Protein AF-A0A7G1IN71-F1 (afdb_monomer)

Foldseek 3Di:
DDDFWPFAFEFEDAAAQDDPDFDDFPDFGAAPDLQEKEWEVVVVDDAQDWWADPNGIHGHGTYDYLDADDPRHIYMYGHLQNCCCRPVVRPNAAADDDDPDDPPPPPDDPPDPDRHHDRDRDDDGTTDD

Solvent-accessible surface area (backbone atoms only — not comparable to full-atom values): 7852 Å² total; per-residue (Å²): 141,86,87,81,74,81,59,54,66,46,40,75,44,52,20,48,80,72,69,86,74,53,74,76,60,75,42,83,38,78,26,88,44,56,52,24,24,22,32,14,50,79,66,75,71,56,76,74,39,76,45,32,52,70,95,44,71,26,37,26,43,16,30,25,75,77,38,56,46,90,91,74,29,29,32,35,38,23,17,44,64,17,35,14,43,73,76,48,80,55,41,100,64,54,50,77,82,90,78,89,78,78,88,70,92,62,93,68,81,73,80,76,86,77,71,84,50,68,81,71,81,59,89,62,59,25,51,75,132

Sequence (129 aa):
MKEGTSTRNVTAFGAPERGPGMPQISEGRAPAKPDEVAVSSTLGRRLGDTLQVGAHTLRIVGIVPNSTALAKIPNIFLTTEGLQQLAYNGQPMVTSIGVDGAPGTSRTATRPTIARARSTTWYGPCGLR

Secondary structure (DSSP, 8-state):
----------EEEEE-SSSTTPPPPSEE----STTEEEEEGGG---TT-EEEETTEEEEEEEEETT-EETTTEEEEEEEHHHHHHHHHTT----S-----S-----S----------------S-----

Nearest PDB structures (foldseek):
  4wlk-assembly1_B  TM=4.665E-01  e=1.937E-02  Bacillus subtilis subsp. subtilis str. 168
  6ti2-assembly1_A  TM=5.180E-01  e=5.621E-01  Zea mays
  8fn2-assembly1_Y  TM=2.037E-01  e=8.107E+00  Borreliella burgdorferi B31
  5nfg-assembly1_A  TM=2.936E-01  e=8.639E+00  Cynara cardunculus

Mean predicted aligned error: 10.08 Å

Structure (mmCIF, N/CA/C/O backbone):
data_AF-A0A7G1IN71-F1
#
_entry.id   AF-A0A7G1IN71-F1
#
loop_
_atom_site.group_PDB
_atom_site.id
_atom_site.type_symbol
_atom_site.label_atom_id
_atom_site.label_alt_id
_atom_site.label_comp_id
_atom_site.label_asym_id
_atom_site.label_entity_id
_atom_site.label_seq_id
_atom_site.pdbx_PDB_ins_code
_atom_site.Cartn_x
_atom_site.Cartn_y
_atom_site.Cartn_z
_atom_site.occupancy
_atom_site.B_iso_or_equiv
_atom_site.auth_seq_id
_atom_site.auth_comp_id
_atom_site.auth_asym_id
_atom_site.auth_atom_id
_atom_site.pdbx_PDB_model_num
ATOM 1 N N . MET A 1 1 ? -7.258 19.296 24.438 1.00 37.41 1 MET A N 1
ATOM 2 C CA . MET A 1 1 ? -6.700 18.084 23.802 1.00 37.41 1 MET A CA 1
ATOM 3 C C . MET A 1 1 ? -7.727 17.553 22.805 1.00 37.41 1 MET A C 1
ATOM 5 O O . MET A 1 1 ? -8.835 17.248 23.222 1.00 37.41 1 MET A O 1
ATOM 9 N N . LYS A 1 2 ? -7.414 17.534 21.503 1.00 37.72 2 LYS A N 1
ATOM 10 C CA . LYS A 1 2 ? -8.177 16.821 20.460 1.00 37.72 2 LYS A CA 1
ATOM 11 C C . LYS A 1 2 ? -7.164 16.226 19.479 1.00 37.72 2 LYS A C 1
ATOM 13 O O . LYS A 1 2 ? -6.818 16.850 18.483 1.00 37.72 2 LYS A O 1
ATOM 18 N N . GLU A 1 3 ? -6.618 15.067 19.820 1.00 43.16 3 GLU A N 1
ATOM 19 C CA . GLU A 1 3 ? -5.881 14.232 18.869 1.00 43.16 3 GLU A CA 1
ATOM 20 C C . GLU A 1 3 ? -6.883 13.473 17.990 1.00 43.16 3 GLU A C 1
ATOM 22 O O . GLU A 1 3 ? -7.914 13.026 18.487 1.00 43.16 3 GLU A O 1
ATOM 27 N N . GLY A 1 4 ? -6.569 13.299 16.699 1.00 44.16 4 GLY A N 1
ATOM 28 C CA . GLY A 1 4 ? -7.043 12.100 15.998 1.00 44.16 4 GLY A CA 1
ATOM 29 C C . GLY A 1 4 ? -7.743 12.216 14.644 1.00 44.16 4 GLY A C 1
ATOM 30 O O . GLY A 1 4 ? -8.412 11.259 14.285 1.00 44.16 4 GLY A O 1
ATOM 31 N N . THR A 1 5 ? -7.594 13.283 13.845 1.00 52.41 5 THR A N 1
ATOM 32 C CA . THR A 1 5 ? -8.007 13.197 12.416 1.00 52.41 5 THR A CA 1
ATOM 33 C C . THR A 1 5 ? -7.132 14.017 11.463 1.00 52.41 5 THR A C 1
ATOM 35 O O . THR A 1 5 ? -7.632 14.736 10.601 1.00 52.41 5 THR A O 1
ATOM 38 N N . SER A 1 6 ? -5.800 13.950 11.589 1.00 60.59 6 SER A N 1
ATOM 39 C CA . SER A 1 6 ? -4.950 14.535 10.546 1.00 60.59 6 SER A CA 1
ATOM 40 C C . SER A 1 6 ? -4.963 13.626 9.317 1.00 60.59 6 SER A C 1
ATOM 42 O O . SER A 1 6 ? -4.311 12.583 9.255 1.00 60.59 6 SER A O 1
ATOM 44 N N . THR A 1 7 ? -5.761 14.030 8.334 1.00 72.62 7 THR A N 1
ATOM 45 C CA . THR A 1 7 ? -5.665 13.518 6.971 1.00 72.62 7 THR A CA 1
ATOM 46 C C . THR A 1 7 ? -4.222 13.670 6.492 1.00 72.62 7 THR A C 1
ATOM 48 O O . THR A 1 7 ? -3.648 14.755 6.591 1.00 72.62 7 THR A O 1
ATOM 51 N N . ARG A 1 8 ? -3.630 12.589 5.978 1.00 83.75 8 ARG A N 1
ATOM 52 C CA . ARG A 1 8 ? -2.280 12.600 5.401 1.00 83.75 8 ARG A CA 1
ATOM 53 C C . ARG A 1 8 ? -2.324 12.104 3.967 1.00 83.75 8 ARG A C 1
ATOM 55 O O . ARG A 1 8 ? -2.947 11.084 3.689 1.00 83.75 8 ARG A O 1
ATOM 62 N N . ASN A 1 9 ? -1.624 12.815 3.090 1.00 89.12 9 ASN A N 1
ATOM 63 C CA . ASN A 1 9 ? -1.427 12.377 1.716 1.00 89.12 9 ASN A CA 1
ATOM 64 C C . ASN A 1 9 ? -0.538 11.132 1.698 1.00 89.12 9 ASN A C 1
ATOM 66 O O . ASN A 1 9 ? 0.390 11.012 2.502 1.00 89.12 9 ASN A O 1
ATOM 70 N N . VAL A 1 10 ? -0.812 10.235 0.758 1.00 91.81 10 VAL A N 1
ATOM 71 C CA . VAL A 1 10 ? -0.026 9.027 0.504 1.00 91.81 10 VAL A CA 1
ATOM 72 C C . VAL A 1 10 ? 0.132 8.832 -0.998 1.00 91.81 10 VAL A C 1
ATOM 74 O O . VAL A 1 10 ? -0.709 9.274 -1.779 1.00 91.81 10 VAL A O 1
ATOM 77 N N . THR A 1 11 ? 1.198 8.149 -1.404 1.00 92.56 11 THR A N 1
ATOM 78 C CA . THR A 1 11 ? 1.351 7.672 -2.784 1.00 92.56 11 THR A CA 1
ATOM 79 C C . THR A 1 11 ? 1.073 6.177 -2.812 1.00 92.56 11 THR A C 1
ATOM 81 O O . THR A 1 11 ? 1.710 5.423 -2.080 1.00 92.56 11 THR A O 1
ATOM 84 N N . ALA A 1 12 ? 0.114 5.747 -3.630 1.00 93.75 12 ALA A N 1
ATOM 85 C CA . ALA A 1 12 ? -0.310 4.354 -3.691 1.00 93.75 12 ALA A CA 1
ATOM 86 C C . ALA A 1 12 ? 0.298 3.630 -4.898 1.00 93.75 12 ALA A C 1
ATOM 88 O O . ALA A 1 12 ? 0.221 4.112 -6.029 1.00 93.75 12 ALA A O 1
ATOM 89 N N . PHE A 1 13 ? 0.861 2.451 -4.650 1.00 94.06 13 PHE A N 1
ATOM 90 C CA . PHE A 1 13 ? 1.399 1.553 -5.667 1.00 94.06 13 PHE A CA 1
ATOM 91 C C . PHE A 1 13 ? 0.697 0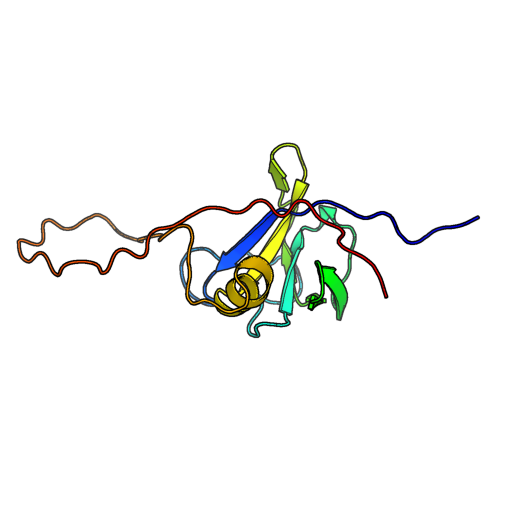.201 -5.590 1.00 94.06 13 PHE A C 1
ATOM 93 O O . PHE A 1 13 ? 0.463 -0.324 -4.505 1.00 94.06 13 PHE A O 1
ATOM 100 N N . GLY A 1 14 ? 0.371 -0.361 -6.749 1.00 93.12 14 GLY A N 1
ATOM 101 C CA . GLY A 1 14 ? -0.241 -1.675 -6.882 1.00 93.12 14 GLY A CA 1
ATOM 102 C C . GLY A 1 14 ? 0.736 -2.581 -7.599 1.00 93.12 14 GLY A C 1
ATOM 103 O O . GLY A 1 14 ? 1.122 -2.281 -8.730 1.00 93.12 14 GLY A O 1
ATOM 104 N N . ALA A 1 15 ? 1.135 -3.667 -6.951 1.00 89.00 15 ALA A N 1
ATOM 105 C CA . ALA A 1 15 ? 2.059 -4.635 -7.521 1.00 89.00 15 ALA A CA 1
ATOM 106 C C . ALA A 1 15 ? 1.549 -6.066 -7.301 1.00 89.00 15 ALA A C 1
ATOM 108 O O . ALA A 1 15 ? 0.817 -6.320 -6.337 1.00 89.00 15 ALA A O 1
ATOM 109 N N . PRO A 1 16 ? 1.923 -7.013 -8.175 1.00 83.56 16 PRO A N 1
ATOM 110 C CA . PRO A 1 16 ? 1.724 -8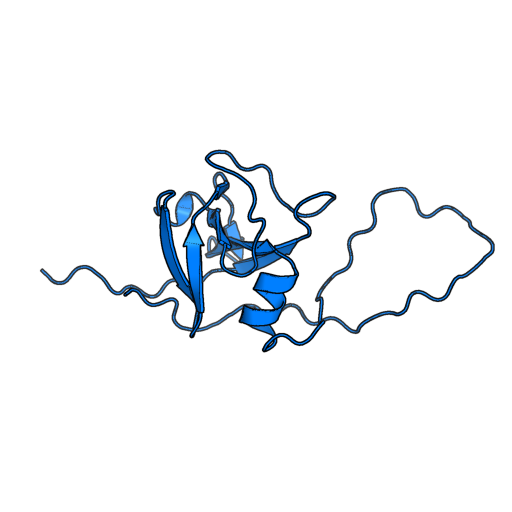.428 -7.903 1.00 83.56 16 PRO A CA 1
ATOM 111 C C . PRO A 1 16 ? 2.423 -8.834 -6.596 1.00 83.56 16 PRO A C 1
ATOM 113 O O . PRO A 1 16 ? 3.504 -8.336 -6.292 1.00 83.56 16 PRO A O 1
ATOM 116 N N . GLU A 1 17 ? 1.836 -9.770 -5.843 1.00 74.50 17 GLU A N 1
ATOM 117 C CA . GLU A 1 17 ? 2.447 -10.318 -4.615 1.00 74.50 17 GLU A CA 1
ATOM 118 C C . GLU A 1 17 ? 3.820 -10.954 -4.898 1.00 74.50 17 GLU A C 1
ATOM 120 O O . GLU A 1 17 ? 4.738 -10.886 -4.082 1.00 74.50 17 GLU A O 1
ATOM 125 N N . ARG A 1 18 ? 3.955 -11.571 -6.078 1.00 72.25 18 ARG A N 1
ATOM 126 C CA . ARG A 1 18 ? 5.168 -12.236 -6.555 1.00 72.25 18 ARG A CA 1
ATOM 127 C C . ARG A 1 18 ? 5.628 -11.611 -7.865 1.00 72.25 18 ARG A C 1
ATOM 129 O O . ARG A 1 18 ? 4.820 -11.416 -8.769 1.00 72.25 18 ARG A O 1
ATOM 136 N N . GLY A 1 19 ? 6.931 -11.385 -7.984 1.00 69.19 19 GLY A N 1
ATOM 137 C CA . GLY A 1 19 ? 7.545 -10.769 -9.158 1.00 69.19 19 GLY A CA 1
ATOM 138 C C . GLY A 1 19 ? 7.990 -9.326 -8.901 1.00 69.19 19 GLY A C 1
ATOM 139 O O . GLY A 1 19 ? 7.981 -8.863 -7.759 1.00 69.19 19 GLY A O 1
ATOM 140 N N . PRO A 1 20 ? 8.429 -8.615 -9.949 1.00 71.88 20 PRO A N 1
ATOM 141 C CA . PRO A 1 20 ? 8.958 -7.267 -9.808 1.00 71.88 20 PRO A CA 1
ATOM 142 C C . PRO A 1 20 ? 7.855 -6.276 -9.403 1.00 71.88 20 PRO A C 1
ATOM 144 O O . PRO A 1 20 ? 6.761 -6.280 -9.967 1.00 71.88 20 PRO A O 1
ATOM 147 N N . GLY A 1 21 ? 8.157 -5.392 -8.449 1.00 82.69 21 GLY A N 1
ATOM 148 C CA . GLY A 1 21 ? 7.324 -4.228 -8.117 1.00 82.69 21 GLY A CA 1
ATOM 149 C C . GLY A 1 21 ? 6.889 -4.124 -6.656 1.00 82.69 21 GLY A C 1
ATOM 150 O O . GLY A 1 21 ? 6.698 -3.008 -6.175 1.00 82.69 21 GLY A O 1
ATOM 151 N N . MET A 1 22 ? 6.780 -5.242 -5.931 1.00 90.06 22 MET A N 1
ATOM 152 C CA . MET A 1 22 ? 6.553 -5.197 -4.484 1.00 90.06 22 MET A CA 1
ATOM 153 C C . MET A 1 22 ? 7.896 -4.965 -3.767 1.00 90.06 22 MET A C 1
ATOM 155 O O . MET A 1 22 ? 8.855 -5.692 -4.040 1.00 90.06 22 MET A O 1
ATOM 159 N N . PRO A 1 23 ? 8.020 -3.958 -2.884 1.00 91.62 23 PRO A N 1
ATOM 160 C CA . PRO A 1 23 ? 9.266 -3.706 -2.169 1.00 91.62 23 PRO A CA 1
ATOM 161 C C . PRO A 1 23 ? 9.528 -4.775 -1.104 1.00 91.62 23 PRO A C 1
ATOM 163 O O . PRO A 1 23 ? 8.627 -5.501 -0.681 1.00 91.62 23 PRO A O 1
ATOM 166 N N . GLN A 1 24 ? 10.764 -4.812 -0.604 1.00 92.25 24 GLN A N 1
ATOM 167 C CA . GLN A 1 24 ? 11.085 -5.620 0.565 1.00 92.25 24 GLN A CA 1
ATOM 168 C C . GLN A 1 24 ? 10.316 -5.107 1.791 1.00 92.25 24 GLN A C 1
ATOM 170 O O . GLN A 1 24 ? 10.419 -3.938 2.172 1.00 92.25 24 GLN A O 1
ATOM 175 N N . ILE A 1 25 ? 9.568 -6.009 2.420 1.00 95.06 25 ILE A N 1
ATOM 176 C CA . ILE A 1 25 ? 8.844 -5.759 3.665 1.00 95.06 25 ILE A CA 1
ATOM 177 C C . ILE A 1 25 ? 9.804 -5.985 4.840 1.00 95.06 25 ILE A C 1
ATOM 179 O O . ILE A 1 25 ? 10.463 -7.022 4.899 1.00 95.06 25 ILE A O 1
ATOM 183 N N . SER A 1 26 ? 9.908 -5.023 5.760 1.00 96.31 26 SER A N 1
ATOM 184 C CA . SER A 1 26 ? 10.748 -5.150 6.962 1.00 96.31 26 SER A CA 1
ATOM 185 C C . SER A 1 26 ? 10.034 -5.847 8.118 1.00 96.31 26 SER A C 1
ATOM 187 O O . SER A 1 26 ? 10.686 -6.514 8.913 1.00 96.31 26 SER A O 1
ATOM 189 N N . GLU A 1 27 ? 8.710 -5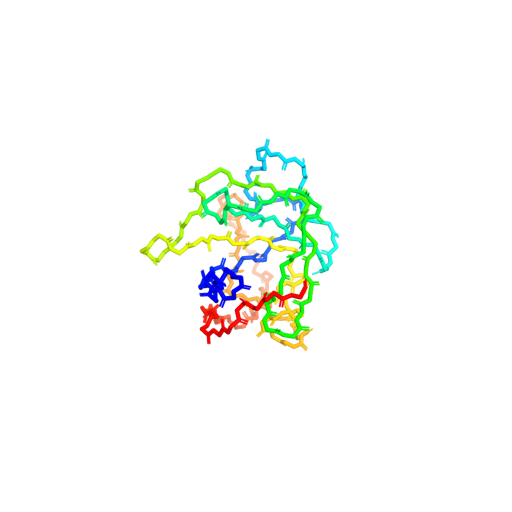.704 8.219 1.00 97.94 27 GLU A N 1
ATOM 190 C CA . GLU A 1 27 ? 7.892 -6.337 9.262 1.00 97.94 27 GLU A CA 1
ATOM 191 C C . GLU A 1 27 ? 6.573 -6.847 8.679 1.00 97.94 27 GLU A C 1
ATOM 193 O O . GLU A 1 27 ? 5.944 -6.159 7.874 1.00 97.94 27 GLU A O 1
ATOM 198 N N . GLY A 1 28 ? 6.119 -8.022 9.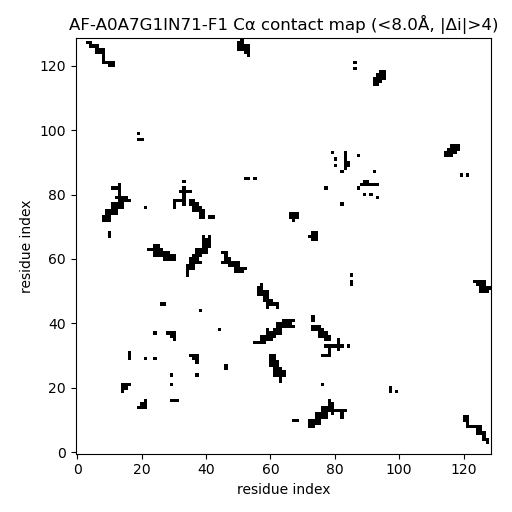120 1.00 97.25 28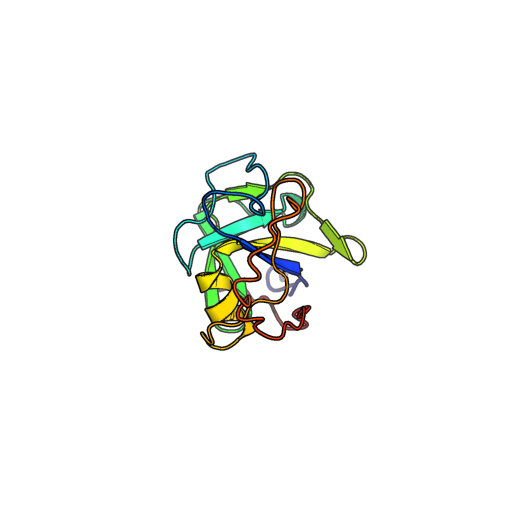 GLY A N 1
ATOM 199 C CA . GLY A 1 28 ? 4.893 -8.642 8.618 1.00 97.25 28 GLY A CA 1
ATOM 200 C C . GLY A 1 28 ? 5.111 -9.323 7.267 1.00 97.25 28 GLY A C 1
ATOM 201 O O . GLY A 1 28 ? 6.062 -10.086 7.102 1.00 97.25 28 GLY A O 1
ATOM 202 N N . ARG A 1 29 ? 4.213 -9.084 6.308 1.00 96.56 29 ARG A N 1
ATOM 203 C CA . ARG A 1 29 ? 4.270 -9.686 4.966 1.00 96.56 29 ARG A CA 1
ATOM 204 C C . ARG A 1 29 ? 3.746 -8.750 3.879 1.00 96.56 29 ARG A C 1
ATOM 206 O O . ARG A 1 29 ? 3.104 -7.742 4.165 1.00 96.56 29 ARG A O 1
ATOM 213 N N . ALA A 1 30 ? 3.981 -9.117 2.622 1.00 95.88 30 ALA A N 1
ATOM 214 C CA . ALA A 1 30 ? 3.362 -8.440 1.489 1.00 95.88 30 ALA A CA 1
ATOM 215 C C . ALA A 1 30 ? 1.826 -8.619 1.513 1.00 95.88 30 ALA A C 1
ATOM 217 O O . ALA A 1 30 ? 1.340 -9.657 1.986 1.00 95.88 30 ALA A O 1
ATOM 218 N N . PRO A 1 31 ? 1.048 -7.638 1.019 1.00 96.88 31 PRO A N 1
ATOM 219 C CA . PRO A 1 31 ? -0.393 -7.782 0.835 1.00 96.88 31 PRO A CA 1
ATOM 220 C C . PRO A 1 31 ? -0.711 -8.909 -0.144 1.00 96.88 31 PRO A C 1
ATOM 222 O O . PRO A 1 31 ? -0.117 -8.981 -1.218 1.00 96.88 31 PRO A O 1
ATOM 225 N N . ALA A 1 32 ? -1.673 -9.753 0.218 1.00 96.12 32 ALA A N 1
ATOM 226 C CA . ALA A 1 32 ? -2.126 -10.867 -0.618 1.00 96.12 32 ALA A CA 1
ATOM 227 C C . ALA A 1 32 ? -3.605 -10.734 -1.011 1.00 96.12 32 ALA A C 1
ATOM 229 O O . ALA A 1 32 ? -4.084 -11.462 -1.876 1.00 96.12 32 ALA A O 1
ATOM 230 N N . LYS A 1 33 ? -4.339 -9.806 -0.382 1.00 96.56 33 LYS A N 1
ATOM 231 C CA . LYS A 1 33 ? -5.760 -9.548 -0.641 1.00 96.56 33 LYS A CA 1
ATOM 232 C C . LYS A 1 33 ? -6.006 -8.084 -1.030 1.00 96.56 33 LYS A C 1
ATOM 234 O O . LYS A 1 33 ? -5.173 -7.233 -0.711 1.00 96.56 33 LYS A O 1
ATOM 239 N N . PRO A 1 34 ? -7.117 -7.765 -1.718 1.00 95.88 34 PRO A N 1
ATOM 240 C CA . PRO A 1 34 ? -7.420 -6.396 -2.152 1.00 95.88 34 PRO A CA 1
ATOM 241 C C . PRO A 1 34 ? -7.618 -5.391 -1.009 1.00 95.88 34 PRO A C 1
ATOM 243 O O . PRO A 1 34 ? -7.347 -4.207 -1.181 1.00 95.88 34 PRO A O 1
ATOM 246 N N . ASP A 1 35 ? -8.045 -5.865 0.161 1.00 96.81 35 ASP A N 1
ATOM 247 C CA . ASP A 1 35 ? -8.283 -5.085 1.380 1.00 96.81 35 ASP A CA 1
ATOM 248 C C . ASP A 1 35 ? -7.051 -4.994 2.300 1.00 96.81 35 ASP A C 1
ATOM 250 O O . ASP A 1 35 ? -7.138 -4.536 3.439 1.00 96.81 35 ASP A O 1
ATOM 254 N N . GLU A 1 36 ? -5.885 -5.433 1.829 1.00 97.88 36 GLU A N 1
ATOM 255 C CA . GLU A 1 36 ? -4.636 -5.406 2.582 1.00 97.88 36 GLU A CA 1
ATOM 256 C C . GLU A 1 36 ? -3.660 -4.370 2.030 1.00 97.88 36 GLU A C 1
ATOM 258 O O . GLU A 1 36 ? -3.593 -4.108 0.828 1.00 97.88 36 GLU A O 1
ATOM 263 N N . VAL A 1 37 ? -2.850 -3.806 2.924 1.00 97.94 37 VAL A N 1
ATOM 264 C CA . VAL A 1 37 ? -1.860 -2.789 2.577 1.00 97.94 37 VAL A CA 1
ATOM 265 C C . VAL A 1 37 ? -0.562 -2.991 3.352 1.00 97.94 37 VAL A C 1
ATOM 267 O O . VAL A 1 37 ? -0.563 -3.355 4.531 1.00 97.94 37 VAL A O 1
ATOM 270 N N . ALA A 1 38 ? 0.560 -2.736 2.688 1.00 97.62 38 ALA A N 1
ATOM 271 C CA . ALA A 1 38 ? 1.837 -2.504 3.337 1.00 97.62 38 ALA A CA 1
ATOM 272 C C . ALA A 1 38 ? 2.144 -1.006 3.304 1.00 97.62 38 ALA A C 1
ATOM 274 O O . ALA A 1 38 ? 1.962 -0.348 2.279 1.00 97.62 38 ALA A O 1
ATOM 275 N N . VAL A 1 39 ? 2.582 -0.442 4.425 1.00 97.62 39 VAL A N 1
ATOM 276 C CA . VAL A 1 39 ? 2.748 1.011 4.572 1.00 97.62 39 VAL A CA 1
ATOM 277 C C . VAL A 1 39 ? 4.190 1.372 4.877 1.00 97.62 39 VAL A C 1
ATOM 279 O O . VAL A 1 39 ? 4.918 0.601 5.497 1.00 97.62 39 VAL A O 1
ATOM 282 N N . SER A 1 40 ? 4.611 2.568 4.478 1.00 97.12 40 SER A N 1
ATOM 283 C CA . SER A 1 40 ? 5.893 3.109 4.924 1.00 97.12 40 SER A CA 1
ATOM 284 C C . SER A 1 40 ? 5.954 3.245 6.447 1.00 97.12 40 SER A C 1
ATOM 286 O O . SER A 1 40 ? 5.013 3.747 7.070 1.00 97.12 40 SER A O 1
ATOM 288 N N . SER A 1 41 ? 7.105 2.923 7.041 1.00 96.38 41 SER A N 1
ATOM 289 C CA . SER A 1 41 ? 7.382 3.169 8.461 1.00 96.38 41 SER A CA 1
ATOM 290 C C . SER A 1 41 ? 7.247 4.649 8.851 1.00 96.38 41 SER A C 1
ATOM 292 O O . SER A 1 41 ? 6.901 4.964 9.989 1.00 96.38 41 SER A O 1
ATOM 294 N N . THR A 1 42 ? 7.412 5.577 7.899 1.00 95.06 42 THR A N 1
ATOM 295 C CA . THR A 1 42 ? 7.228 7.025 8.121 1.00 95.06 42 THR A CA 1
ATOM 296 C C . THR A 1 42 ? 5.770 7.427 8.355 1.00 95.06 42 THR A C 1
ATOM 298 O O . THR A 1 42 ? 5.502 8.534 8.825 1.00 95.06 42 THR A O 1
ATOM 301 N N . LEU A 1 43 ? 4.811 6.536 8.080 1.00 92.94 43 LEU A N 1
ATOM 302 C CA . LEU A 1 43 ? 3.406 6.750 8.412 1.00 92.94 43 LEU A CA 1
ATOM 303 C C . LEU A 1 43 ? 3.146 6.579 9.923 1.00 92.94 43 LEU A C 1
ATOM 305 O O . LEU A 1 43 ? 2.127 7.065 10.417 1.00 92.94 43 LEU A O 1
ATOM 309 N N . GLY A 1 44 ? 4.048 5.935 10.674 1.00 92.69 44 GLY A N 1
ATOM 310 C CA . GLY A 1 44 ? 3.912 5.746 12.124 1.00 92.69 44 GLY A CA 1
ATOM 311 C C . GLY A 1 44 ? 2.702 4.891 12.520 1.00 92.69 44 GLY A C 1
ATOM 312 O O . GLY A 1 44 ? 2.085 5.137 13.555 1.00 92.69 44 GLY A O 1
ATOM 313 N N . ARG A 1 45 ? 2.313 3.944 11.659 1.00 93.81 45 ARG A N 1
ATOM 314 C CA . ARG A 1 45 ? 1.252 2.955 11.907 1.00 93.81 45 ARG A CA 1
ATOM 315 C C . ARG A 1 45 ? 1.854 1.581 12.161 1.00 93.81 45 ARG A C 1
ATOM 317 O O . ARG A 1 45 ? 3.013 1.350 11.818 1.00 93.81 45 ARG A O 1
ATOM 324 N N . ARG A 1 46 ? 1.072 0.694 12.767 1.00 95.81 46 ARG A N 1
ATOM 325 C CA . ARG A 1 46 ? 1.505 -0.640 13.183 1.00 95.81 46 ARG A CA 1
ATOM 326 C C . ARG A 1 46 ? 0.798 -1.722 12.377 1.00 95.81 46 ARG A C 1
ATOM 328 O O . ARG A 1 46 ? -0.232 -1.489 11.749 1.00 95.81 46 ARG A O 1
ATOM 335 N N . LEU A 1 47 ? 1.366 -2.923 12.404 1.00 97.56 47 LEU A N 1
ATOM 336 C CA . LEU A 1 47 ? 0.709 -4.116 11.879 1.00 97.56 47 LEU A CA 1
ATOM 337 C C . LEU A 1 47 ? -0.613 -4.368 12.616 1.00 97.56 47 LEU A C 1
ATOM 339 O O . LEU A 1 47 ? -0.684 -4.220 13.834 1.00 97.56 47 LEU A O 1
ATOM 343 N N . GLY A 1 48 ? -1.643 -4.773 11.875 1.00 97.38 48 GLY A N 1
ATOM 344 C CA . GLY A 1 48 ? -2.990 -5.014 12.397 1.00 97.38 48 GLY A CA 1
ATOM 345 C C . GLY A 1 48 ? -3.881 -3.770 12.452 1.00 97.38 48 GLY A C 1
ATOM 346 O O . GLY A 1 48 ? -5.100 -3.926 12.471 1.00 97.38 48 GLY A O 1
ATOM 347 N N . ASP A 1 49 ? -3.306 -2.563 12.402 1.00 96.81 49 ASP A N 1
ATOM 348 C CA . ASP A 1 49 ? -4.072 -1.318 12.303 1.00 96.81 49 ASP A CA 1
ATOM 349 C C . ASP A 1 49 ? -4.866 -1.261 10.985 1.00 96.81 49 ASP A C 1
ATOM 351 O O . ASP A 1 49 ? -4.501 -1.871 9.973 1.00 96.81 49 ASP A O 1
ATOM 355 N N . THR A 1 50 ? -5.927 -0.456 10.968 1.00 95.88 50 THR A N 1
ATOM 356 C CA . THR A 1 50 ? -6.671 -0.123 9.749 1.00 95.88 50 THR A CA 1
ATOM 357 C C . THR A 1 50 ? -6.331 1.275 9.240 1.00 95.88 50 THR A C 1
ATOM 359 O O . THR A 1 50 ? -6.139 2.222 10.006 1.00 95.88 50 THR A O 1
ATOM 362 N N . LEU A 1 51 ? -6.297 1.420 7.918 1.00 93.12 51 LEU A N 1
ATOM 363 C CA . LEU A 1 51 ? -6.117 2.677 7.202 1.00 93.12 51 LEU A CA 1
ATOM 364 C C . LEU A 1 51 ? -7.355 2.933 6.337 1.00 93.12 51 LEU A C 1
ATOM 366 O O . LEU A 1 51 ? -7.670 2.105 5.486 1.00 93.12 51 LEU A O 1
ATOM 370 N N . GLN A 1 52 ? -8.042 4.066 6.519 1.00 93.62 52 GLN A N 1
ATOM 371 C CA . GLN A 1 52 ? -9.057 4.488 5.548 1.00 93.62 52 GLN A CA 1
ATOM 372 C C . GLN A 1 52 ? -8.399 5.308 4.448 1.00 93.62 52 GLN A C 1
ATOM 374 O O . GLN A 1 52 ? -7.684 6.272 4.731 1.00 93.62 52 GLN A O 1
ATOM 379 N N . VAL A 1 53 ? -8.689 4.957 3.202 1.00 90.69 53 VAL A N 1
ATOM 380 C CA . VAL A 1 53 ? -8.304 5.721 2.016 1.00 90.69 53 VAL A CA 1
ATOM 381 C C . VAL A 1 53 ? -9.561 5.935 1.181 1.00 90.69 53 VAL A C 1
ATOM 383 O O . VAL A 1 53 ? -10.124 4.988 0.630 1.00 90.69 53 VAL A O 1
ATOM 386 N N . GLY A 1 54 ? -10.050 7.176 1.131 1.00 86.50 54 GLY A N 1
ATOM 387 C CA . GLY A 1 54 ? -11.366 7.456 0.557 1.00 86.50 54 GLY A CA 1
ATOM 388 C C . GLY A 1 54 ? -12.465 6.661 1.272 1.00 86.50 54 GLY A C 1
ATOM 389 O O . GLY A 1 54 ? -12.621 6.776 2.486 1.00 86.50 54 GLY A O 1
ATOM 390 N N . ALA A 1 55 ? -13.218 5.854 0.519 1.00 87.62 55 ALA A N 1
ATOM 391 C CA . ALA A 1 55 ? -14.284 4.993 1.043 1.00 87.62 55 ALA A CA 1
ATOM 392 C C . ALA A 1 55 ? -13.813 3.578 1.442 1.00 87.62 55 ALA A C 1
ATOM 394 O O . ALA A 1 55 ? -14.630 2.767 1.877 1.00 87.62 55 ALA A O 1
ATOM 395 N N . HIS A 1 56 ? -12.525 3.262 1.275 1.00 92.19 56 HIS A N 1
ATOM 396 C CA . HIS A 1 56 ? -11.993 1.916 1.473 1.00 92.19 56 HIS A CA 1
ATOM 397 C C . HIS A 1 56 ? -11.244 1.797 2.795 1.00 92.19 56 HIS A C 1
ATOM 399 O O . HIS A 1 56 ? -10.356 2.597 3.094 1.00 92.19 56 HIS A O 1
ATOM 405 N N . THR A 1 57 ? -11.556 0.741 3.545 1.00 95.75 57 THR A N 1
ATOM 406 C CA . THR A 1 57 ? -10.816 0.342 4.744 1.00 95.75 57 THR A CA 1
ATOM 407 C C . THR A 1 57 ? -9.802 -0.728 4.381 1.00 95.75 57 THR A C 1
ATOM 409 O O . THR A 1 57 ? -10.178 -1.778 3.869 1.00 95.75 57 THR A O 1
ATOM 412 N N . LEU A 1 58 ? -8.528 -0.473 4.668 1.00 97.31 58 LEU A N 1
ATOM 413 C CA . LEU A 1 58 ? -7.429 -1.387 4.381 1.00 97.31 58 LEU A CA 1
ATOM 414 C C . LEU A 1 58 ? -6.770 -1.842 5.681 1.00 97.31 58 LEU A C 1
ATOM 416 O O . LEU A 1 58 ? -6.490 -1.025 6.558 1.00 97.31 58 LEU A O 1
ATOM 420 N N . ARG A 1 59 ? -6.476 -3.135 5.802 1.00 98.31 59 ARG A N 1
ATOM 421 C CA . ARG A 1 59 ? -5.736 -3.693 6.937 1.00 98.31 59 ARG A CA 1
ATOM 422 C C . ARG A 1 59 ? -4.235 -3.641 6.680 1.00 98.31 59 ARG A C 1
ATOM 424 O O . ARG A 1 59 ? -3.756 -4.152 5.666 1.00 98.31 59 ARG A O 1
ATOM 431 N N . ILE A 1 60 ? -3.483 -3.091 7.627 1.00 98.25 60 ILE A N 1
ATOM 432 C CA . ILE A 1 60 ? -2.026 -3.025 7.551 1.00 98.25 60 ILE A CA 1
ATOM 433 C C . ILE A 1 60 ? -1.443 -4.400 7.887 1.00 98.25 60 ILE A C 1
ATOM 435 O O . ILE A 1 60 ? -1.556 -4.881 9.015 1.00 98.25 60 ILE A O 1
ATOM 439 N N . VAL A 1 61 ? -0.810 -5.034 6.902 1.00 98.44 61 VAL A N 1
ATOM 440 C CA . VAL A 1 61 ? -0.207 -6.376 7.029 1.00 98.44 61 VAL A CA 1
ATOM 441 C C . VAL A 1 61 ? 1.305 -6.386 6.817 1.00 98.44 61 VAL A C 1
ATOM 443 O O . VAL A 1 61 ? 1.944 -7.406 7.077 1.00 98.44 61 VAL A O 1
ATOM 446 N N . GLY A 1 62 ? 1.877 -5.258 6.390 1.00 97.88 62 GLY A N 1
ATOM 447 C CA . GLY A 1 62 ? 3.311 -5.109 6.177 1.00 97.88 62 GLY A CA 1
ATOM 448 C C . GLY A 1 62 ? 3.809 -3.692 6.445 1.00 97.88 62 GLY A C 1
ATOM 449 O O . GLY A 1 62 ? 3.077 -2.718 6.255 1.00 97.88 62 GLY A O 1
ATOM 450 N N . ILE A 1 63 ? 5.072 -3.577 6.847 1.00 98.19 63 ILE A N 1
ATOM 451 C CA . ILE A 1 63 ? 5.790 -2.303 6.964 1.00 98.19 63 ILE A CA 1
ATOM 452 C C . ILE A 1 63 ? 6.954 -2.281 5.975 1.00 98.19 63 ILE A C 1
ATOM 454 O O . ILE A 1 63 ? 7.712 -3.244 5.872 1.00 98.19 63 ILE A O 1
ATOM 458 N N . VAL A 1 64 ? 7.102 -1.169 5.256 1.00 97.12 64 VAL A N 1
ATOM 459 C CA . VAL A 1 64 ? 8.213 -0.907 4.333 1.00 97.12 64 VAL A CA 1
ATOM 460 C C . VAL A 1 64 ? 9.127 0.159 4.945 1.00 97.12 64 VAL A C 1
ATOM 462 O O . VAL A 1 64 ? 8.641 1.233 5.315 1.00 97.12 64 VAL A O 1
ATOM 465 N N . PRO A 1 65 ? 10.444 -0.075 5.054 1.00 96.56 65 PRO A N 1
ATOM 466 C CA . PRO A 1 65 ? 11.335 0.853 5.737 1.00 96.56 65 PRO A CA 1
ATOM 467 C C . PRO A 1 65 ? 11.548 2.135 4.917 1.00 96.56 65 PRO A C 1
ATOM 469 O O . PRO A 1 65 ? 11.995 2.084 3.775 1.00 96.56 65 PRO A O 1
ATOM 472 N N . ASN A 1 66 ? 11.250 3.295 5.517 1.00 93.88 66 ASN A N 1
ATOM 473 C CA . ASN A 1 66 ? 11.549 4.638 4.996 1.00 93.88 66 ASN A CA 1
ATOM 474 C C . ASN A 1 66 ? 11.125 4.883 3.529 1.00 93.88 66 ASN A C 1
ATOM 476 O O . ASN A 1 66 ? 11.838 5.525 2.755 1.00 93.88 66 ASN A O 1
ATOM 480 N N . SER A 1 67 ? 9.958 4.371 3.129 1.00 93.06 67 SER A N 1
ATOM 481 C CA . SER A 1 67 ? 9.486 4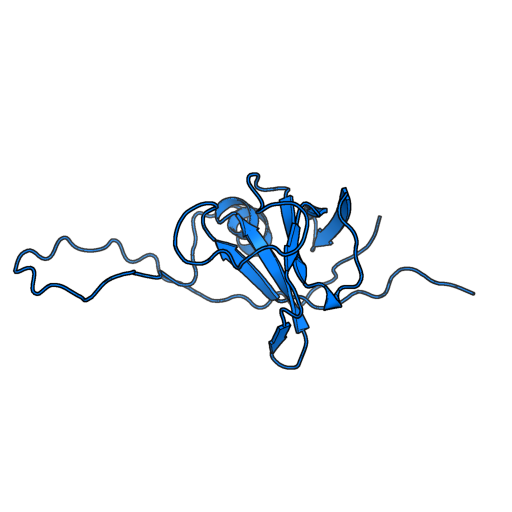.472 1.746 1.00 93.06 67 SER A CA 1
ATOM 482 C C . SER A 1 67 ? 8.665 5.741 1.526 1.00 93.06 67 SER A C 1
ATOM 484 O O . SER A 1 67 ? 7.527 5.864 1.981 1.00 93.06 67 SER A O 1
ATOM 486 N N . THR A 1 68 ? 9.233 6.712 0.815 1.00 92.81 68 THR A N 1
ATOM 487 C CA . THR A 1 68 ? 8.541 7.965 0.489 1.00 92.81 68 THR A CA 1
ATOM 488 C C . THR A 1 68 ? 8.720 8.335 -0.977 1.00 92.81 68 THR A C 1
ATOM 490 O O . THR A 1 68 ? 9.708 7.961 -1.607 1.00 92.81 68 THR A O 1
ATOM 493 N N . ALA A 1 69 ? 7.758 9.072 -1.522 1.00 83.31 69 ALA A N 1
ATOM 494 C CA . ALA A 1 69 ? 7.810 9.678 -2.847 1.00 83.31 69 ALA A CA 1
ATOM 495 C C . ALA A 1 69 ? 7.444 11.167 -2.751 1.00 83.31 69 ALA A C 1
ATOM 497 O O . ALA A 1 69 ? 7.048 11.645 -1.690 1.00 83.31 69 ALA A O 1
ATOM 498 N N . LEU A 1 70 ? 7.606 11.903 -3.857 1.00 77.06 70 LEU A N 1
ATOM 499 C CA . LEU A 1 70 ? 7.067 13.258 -4.062 1.00 77.06 70 LEU A CA 1
ATOM 500 C C . LEU A 1 70 ? 7.155 14.166 -2.819 1.00 77.06 70 LEU A C 1
ATOM 502 O O . LEU A 1 70 ? 6.145 14.502 -2.211 1.00 77.06 70 LEU A O 1
ATOM 506 N N . ALA A 1 71 ? 8.372 14.559 -2.436 1.00 82.56 71 ALA A N 1
ATOM 507 C CA . ALA A 1 71 ? 8.619 15.424 -1.275 1.00 82.56 71 ALA A CA 1
ATOM 508 C C . ALA A 1 71 ? 8.153 14.830 0.076 1.00 82.56 71 ALA A C 1
ATOM 510 O O . ALA A 1 71 ? 7.458 15.479 0.854 1.00 82.56 71 ALA A O 1
ATOM 511 N N . LYS A 1 72 ? 8.622 13.613 0.392 1.00 88.56 72 LYS A N 1
ATOM 512 C CA . LYS A 1 72 ? 8.418 12.908 1.679 1.00 88.56 72 LYS A CA 1
ATOM 513 C C . LYS A 1 72 ? 6.984 12.431 1.948 1.00 88.56 72 LYS A C 1
ATOM 515 O O . LYS A 1 72 ? 6.664 12.077 3.083 1.00 88.56 72 LYS A O 1
ATOM 520 N N . ILE A 1 73 ? 6.136 12.364 0.926 1.00 91.94 73 ILE A N 1
ATOM 521 C CA . ILE A 1 73 ? 4.819 11.738 1.036 1.00 91.94 73 ILE A CA 1
ATOM 522 C C . ILE A 1 73 ? 5.020 10.224 1.249 1.00 91.94 73 ILE A C 1
ATOM 524 O O . ILE A 1 73 ? 5.711 9.592 0.447 1.00 91.94 73 ILE A O 1
ATOM 528 N N . PRO A 1 74 ? 4.458 9.619 2.313 1.00 94.94 74 PRO A N 1
ATOM 529 C CA . PRO A 1 74 ? 4.587 8.187 2.562 1.00 94.94 74 PRO A CA 1
ATOM 530 C C . PRO A 1 74 ? 4.000 7.339 1.433 1.00 94.94 74 PRO A C 1
ATOM 532 O O . PRO A 1 74 ? 2.919 7.636 0.917 1.00 94.94 74 PRO A O 1
ATOM 535 N N . ASN A 1 75 ? 4.685 6.251 1.097 1.00 95.38 75 ASN A N 1
ATOM 536 C CA . ASN A 1 75 ? 4.169 5.268 0.153 1.00 95.38 75 ASN A CA 1
ATOM 537 C C . ASN A 1 75 ? 3.300 4.226 0.864 1.00 95.38 75 ASN A C 1
ATOM 539 O O . ASN A 1 75 ? 3.589 3.817 1.995 1.00 95.38 75 ASN A O 1
ATOM 543 N N . ILE A 1 76 ? 2.267 3.767 0.164 1.00 96.50 76 ILE A N 1
ATOM 544 C CA . ILE A 1 76 ? 1.492 2.578 0.506 1.00 96.50 76 ILE A CA 1
ATOM 545 C C . ILE A 1 76 ? 1.495 1.621 -0.685 1.00 96.50 76 ILE A C 1
ATOM 547 O O . ILE A 1 76 ? 1.471 2.043 -1.843 1.00 96.50 76 ILE A O 1
ATOM 551 N N . PHE A 1 77 ? 1.536 0.330 -0.393 1.00 96.44 77 PHE A N 1
ATOM 552 C CA . PHE A 1 77 ? 1.651 -0.738 -1.371 1.00 96.44 77 PHE A CA 1
ATOM 553 C C . PHE A 1 77 ? 0.473 -1.686 -1.195 1.00 96.44 77 PHE A C 1
ATOM 555 O O . PHE A 1 77 ? 0.221 -2.164 -0.090 1.00 96.44 77 PHE A O 1
ATOM 562 N N . LEU A 1 78 ? -0.254 -1.926 -2.278 1.00 96.56 78 LEU A N 1
ATOM 563 C CA . LEU A 1 78 ? -1.406 -2.813 -2.352 1.00 96.56 78 LEU A CA 1
ATOM 564 C C . LEU A 1 78 ? -1.132 -3.905 -3.388 1.00 96.56 78 LEU A C 1
ATOM 566 O O . LEU A 1 78 ? -0.204 -3.809 -4.199 1.00 96.56 78 LEU A O 1
ATOM 570 N N . THR A 1 79 ? -1.999 -4.911 -3.418 1.00 95.44 79 THR A N 1
ATOM 571 C CA . THR A 1 79 ? -2.117 -5.762 -4.604 1.00 95.44 79 THR A CA 1
ATOM 572 C C . THR A 1 79 ? -2.554 -4.926 -5.815 1.00 95.44 79 THR A C 1
ATOM 574 O O . THR A 1 79 ? -3.155 -3.856 -5.670 1.00 95.44 79 THR A O 1
ATOM 577 N N . THR A 1 80 ? -2.281 -5.402 -7.033 1.00 92.94 80 THR A N 1
ATOM 578 C CA . THR A 1 80 ? -2.782 -4.750 -8.257 1.00 92.94 80 THR A CA 1
ATOM 579 C C . THR A 1 80 ? -4.306 -4.594 -8.233 1.00 92.94 80 THR A C 1
ATOM 581 O O . THR A 1 80 ? -4.807 -3.515 -8.538 1.00 92.94 80 THR A O 1
ATOM 584 N N . GLU A 1 81 ? -5.027 -5.633 -7.804 1.00 94.50 81 GLU A N 1
ATOM 585 C CA . GLU A 1 81 ? -6.485 -5.597 -7.653 1.00 94.50 81 GLU A CA 1
ATOM 586 C C . GLU A 1 81 ? -6.925 -4.570 -6.599 1.00 94.50 81 GLU A C 1
ATOM 588 O O . GLU A 1 81 ? -7.813 -3.760 -6.861 1.00 94.50 81 GLU A O 1
ATOM 593 N N . GLY A 1 82 ? -6.267 -4.534 -5.435 1.00 95.50 82 GLY A N 1
ATOM 594 C CA . GLY A 1 82 ? -6.565 -3.560 -4.382 1.00 95.50 82 GLY A CA 1
ATOM 595 C C . GLY A 1 82 ? -6.387 -2.117 -4.854 1.00 95.50 82 GLY A C 1
ATOM 596 O O . GLY A 1 82 ? -7.250 -1.273 -4.612 1.00 95.50 82 GLY A O 1
ATOM 597 N N . LEU A 1 83 ? -5.317 -1.824 -5.607 1.00 95.19 83 LEU A N 1
ATOM 598 C CA . LEU A 1 83 ? -5.136 -0.490 -6.188 1.00 95.19 83 LEU A CA 1
ATOM 599 C C . LEU A 1 83 ? -6.210 -0.171 -7.241 1.00 95.19 83 LEU A C 1
ATOM 601 O O . LEU A 1 83 ? -6.677 0.964 -7.302 1.00 95.19 83 LEU A O 1
ATOM 605 N N . GLN A 1 84 ? -6.614 -1.141 -8.062 1.00 94.56 84 GLN A N 1
ATOM 606 C CA . GLN A 1 84 ? -7.677 -0.951 -9.055 1.00 94.56 84 GLN A CA 1
ATOM 607 C C . GLN A 1 84 ? -9.019 -0.631 -8.404 1.00 94.56 84 GLN A C 1
ATOM 609 O O . GLN A 1 84 ? -9.706 0.294 -8.840 1.00 94.56 84 GLN A O 1
ATOM 614 N N . GLN A 1 85 ? -9.373 -1.346 -7.335 1.00 94.19 85 GLN A N 1
ATOM 615 C CA . GLN A 1 85 ? -10.564 -1.058 -6.539 1.00 94.19 85 GLN A CA 1
ATOM 616 C C . GLN A 1 85 ? -10.499 0.353 -5.950 1.00 94.19 85 GLN A C 1
ATOM 618 O O . GLN A 1 85 ? -11.439 1.124 -6.122 1.00 94.19 85 GLN A O 1
ATOM 623 N N . LEU A 1 86 ? -9.363 0.706 -5.345 1.00 93.00 86 LEU A N 1
ATOM 624 C CA . LEU A 1 86 ? -9.166 1.974 -4.650 1.00 93.00 86 LEU A CA 1
ATOM 625 C C . LEU A 1 86 ? -9.149 3.202 -5.575 1.00 93.00 86 LEU A C 1
ATOM 627 O O . LEU A 1 86 ? -9.744 4.228 -5.257 1.00 93.00 86 LEU A O 1
ATOM 631 N N . ALA A 1 87 ? -8.409 3.135 -6.684 1.00 91.12 87 ALA A N 1
ATOM 632 C CA . ALA A 1 87 ? -8.113 4.300 -7.521 1.00 91.12 87 ALA A CA 1
ATOM 633 C C . ALA A 1 87 ? -8.961 4.370 -8.797 1.00 91.12 87 ALA A C 1
ATOM 635 O O . ALA A 1 87 ? -9.124 5.451 -9.362 1.00 91.12 87 ALA A O 1
ATOM 636 N N . TYR A 1 88 ? -9.484 3.233 -9.263 1.00 90.31 88 TYR A N 1
ATOM 637 C CA . TYR A 1 88 ? -10.120 3.107 -10.576 1.00 90.31 88 TYR A CA 1
ATOM 638 C C . TYR A 1 88 ? -11.503 2.460 -10.511 1.00 90.31 88 TYR A C 1
ATOM 640 O O . TYR A 1 88 ? -11.989 1.968 -11.527 1.00 90.31 88 TYR A O 1
ATOM 648 N N . ASN A 1 89 ? -12.148 2.456 -9.340 1.00 90.19 89 ASN A N 1
ATOM 649 C CA . ASN A 1 89 ? -13.468 1.854 -9.121 1.00 90.19 89 ASN A CA 1
ATOM 650 C C . ASN A 1 89 ? -13.544 0.399 -9.628 1.00 90.19 89 ASN A C 1
ATOM 652 O O . ASN A 1 89 ? -14.530 -0.011 -10.241 1.00 90.19 89 ASN A O 1
ATOM 656 N N . GLY A 1 90 ? -12.463 -0.362 -9.434 1.00 90.12 90 GLY A N 1
ATOM 657 C CA . GLY A 1 90 ? -12.353 -1.769 -9.826 1.00 90.12 90 GLY A CA 1
ATOM 658 C C . GLY A 1 90 ? -12.1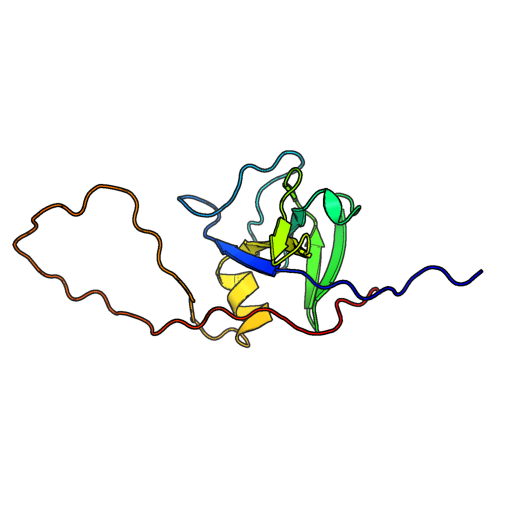32 -2.009 -11.320 1.00 90.12 90 GLY A C 1
ATOM 659 O O . GLY A 1 90 ? -12.071 -3.161 -11.742 1.00 90.12 90 GLY A O 1
ATOM 660 N N . GLN A 1 91 ? -11.998 -0.961 -12.137 1.00 91.75 91 GLN A N 1
ATOM 661 C CA . GLN A 1 91 ? -11.668 -1.131 -13.549 1.00 91.75 91 GLN A CA 1
ATOM 662 C C . GLN A 1 91 ? -10.278 -1.776 -13.688 1.00 91.75 91 GLN A C 1
ATOM 664 O O . GLN A 1 91 ? -9.361 -1.388 -12.956 1.00 91.75 91 GLN A O 1
ATOM 669 N N . PRO A 1 92 ? -10.081 -2.709 -14.641 1.00 91.31 92 PRO A N 1
ATOM 670 C CA . PRO A 1 92 ? -8.818 -3.422 -14.838 1.00 91.31 92 PRO A CA 1
ATOM 671 C C . PRO A 1 92 ? -7.761 -2.529 -15.515 1.00 91.31 92 PRO A C 1
ATOM 673 O O . PRO A 1 92 ? -7.269 -2.816 -16.605 1.00 91.31 92 PRO A O 1
ATOM 676 N N . MET A 1 93 ? -7.428 -1.404 -14.880 1.00 88.88 93 MET A N 1
ATOM 677 C CA . MET A 1 93 ? -6.501 -0.392 -15.374 1.00 88.88 93 MET A CA 1
ATOM 678 C C . MET A 1 93 ? -5.174 -0.461 -14.615 1.00 88.88 93 MET A C 1
ATOM 680 O O . MET A 1 93 ? -5.135 -0.655 -13.400 1.00 88.88 93 MET A O 1
ATOM 684 N N . VAL A 1 94 ? -4.071 -0.289 -15.338 1.00 84.25 94 VAL A N 1
ATOM 685 C CA . VAL A 1 94 ? -2.718 -0.155 -14.780 1.00 84.25 94 VAL A CA 1
ATOM 686 C C . VAL A 1 94 ? -2.060 1.084 -15.361 1.00 84.25 94 VAL A C 1
ATOM 688 O O . VAL A 1 94 ? -2.455 1.556 -16.424 1.00 84.25 94 VAL A O 1
ATOM 691 N N . THR A 1 95 ? -1.081 1.636 -14.650 1.00 81.44 95 THR A N 1
ATOM 692 C CA . THR A 1 95 ? -0.442 2.918 -14.997 1.00 81.44 95 THR A CA 1
ATOM 693 C C . THR A 1 95 ? 0.963 2.757 -15.560 1.00 81.44 95 THR A C 1
ATOM 695 O O . THR A 1 95 ? 1.453 3.657 -16.236 1.00 81.44 95 THR A O 1
ATOM 698 N N . SER A 1 96 ? 1.563 1.593 -15.324 1.00 80.88 96 SER A N 1
ATOM 699 C CA . SER A 1 96 ? 2.891 1.208 -15.780 1.00 80.88 96 SER A CA 1
ATOM 700 C C . SER A 1 96 ? 2.964 -0.312 -15.886 1.00 80.88 96 SER A C 1
ATOM 702 O O . SER A 1 96 ? 2.296 -1.021 -15.132 1.00 80.88 96 SER A O 1
ATOM 704 N N . ILE A 1 97 ? 3.803 -0.807 -16.795 1.00 82.25 97 ILE A N 1
ATOM 705 C CA . ILE A 1 97 ? 4.150 -2.225 -16.914 1.00 82.25 97 ILE A CA 1
ATOM 706 C C . ILE A 1 97 ? 5.667 -2.324 -16.772 1.00 82.25 97 ILE A C 1
ATOM 708 O O . ILE A 1 97 ? 6.401 -1.729 -17.560 1.00 82.25 97 ILE A O 1
ATOM 712 N N . GLY A 1 98 ? 6.123 -3.047 -15.751 1.00 79.50 98 GLY A N 1
ATOM 713 C CA . GLY A 1 98 ? 7.527 -3.416 -15.597 1.00 79.50 98 GLY A CA 1
ATOM 714 C C . GLY A 1 98 ? 7.807 -4.714 -16.345 1.00 79.50 98 GLY A C 1
ATOM 715 O O . GLY A 1 98 ? 7.035 -5.664 -16.235 1.00 79.50 98 GLY A O 1
ATOM 716 N N . VAL A 1 99 ? 8.901 -4.753 -17.100 1.00 78.56 99 VAL A N 1
ATOM 717 C CA . VAL A 1 99 ? 9.410 -5.968 -17.744 1.00 78.56 99 VAL A CA 1
ATOM 718 C C . VAL A 1 99 ? 10.792 -6.232 -17.165 1.00 78.56 99 VAL A C 1
ATOM 720 O O . VAL A 1 99 ? 11.618 -5.323 -17.136 1.00 78.56 99 VAL A O 1
ATOM 723 N N . ASP A 1 100 ? 11.015 -7.450 -16.680 1.00 71.56 100 ASP A N 1
ATOM 724 C CA . ASP A 1 100 ? 12.322 -7.906 -16.209 1.00 71.56 100 ASP A CA 1
ATOM 725 C C . ASP A 1 100 ? 13.014 -8.724 -17.311 1.00 71.56 100 ASP A C 1
ATOM 727 O O . ASP A 1 100 ? 12.375 -9.538 -17.983 1.00 71.56 100 ASP A O 1
ATOM 731 N N . GLY A 1 101 ? 14.308 -8.480 -17.513 1.00 72.00 101 GLY A N 1
ATOM 732 C CA . GLY A 1 101 ? 15.111 -9.036 -18.604 1.00 72.00 101 GLY A CA 1
ATOM 733 C C . GLY A 1 101 ? 15.444 -8.046 -19.729 1.00 72.00 101 GLY A C 1
ATOM 734 O O . GLY A 1 101 ? 14.845 -6.982 -19.880 1.00 72.00 101 GLY A O 1
ATOM 735 N N . ALA A 1 102 ? 16.440 -8.403 -20.543 1.00 73.50 102 ALA A N 1
ATOM 736 C CA . ALA A 1 102 ? 16.787 -7.641 -21.739 1.00 73.50 102 ALA A CA 1
ATOM 737 C C . ALA A 1 102 ? 15.734 -7.878 -22.837 1.00 73.50 102 ALA A C 1
ATOM 739 O O . ALA A 1 102 ? 15.304 -9.023 -23.010 1.00 73.50 102 ALA A O 1
ATOM 740 N N . PRO A 1 103 ? 15.336 -6.854 -23.618 1.00 58.91 103 PRO A N 1
ATOM 741 C CA . PRO A 1 103 ? 14.501 -7.069 -24.791 1.00 58.91 103 PRO A CA 1
ATOM 742 C C . PRO A 1 103 ? 15.275 -7.947 -25.779 1.00 58.91 103 PRO A C 1
ATOM 744 O O . PRO A 1 103 ? 16.161 -7.484 -26.495 1.00 58.91 103 PRO A O 1
ATOM 747 N N . GLY A 1 104 ? 14.969 -9.244 -25.786 1.00 58.38 104 GLY A N 1
ATOM 748 C CA . GLY A 1 104 ? 15.492 -10.159 -26.786 1.00 58.38 104 GLY A CA 1
ATOM 749 C C . GLY A 1 104 ? 15.015 -9.696 -28.157 1.00 58.38 104 GLY A C 1
ATOM 750 O O . GLY A 1 104 ? 13.847 -9.341 -28.321 1.00 58.38 104 GLY A O 1
ATOM 751 N N . THR A 1 105 ? 15.900 -9.702 -29.149 1.00 51.41 105 THR A N 1
ATOM 752 C CA . THR A 1 105 ? 15.568 -9.506 -30.564 1.00 51.41 105 THR A CA 1
ATOM 753 C C . THR A 1 105 ? 14.720 -10.680 -31.072 1.00 51.41 105 THR A C 1
ATOM 755 O O . THR A 1 105 ? 15.134 -11.490 -31.896 1.00 51.41 105 THR A O 1
ATOM 758 N N . SER A 1 106 ? 13.500 -10.808 -30.558 1.00 48.31 106 SER A N 1
ATOM 759 C CA . SER A 1 106 ? 12.507 -11.739 -31.064 1.00 48.31 106 SER A CA 1
ATOM 760 C C . SER A 1 106 ? 11.899 -11.137 -32.324 1.00 48.31 106 SER A C 1
ATOM 762 O O . SER A 1 106 ? 11.176 -10.145 -32.283 1.00 48.31 106 SER A O 1
ATOM 764 N N . ARG A 1 107 ? 12.168 -11.774 -33.462 1.00 49.88 107 ARG A N 1
ATOM 765 C CA . ARG A 1 107 ? 11.559 -11.493 -34.773 1.00 49.88 107 ARG A CA 1
ATOM 766 C C . ARG A 1 107 ? 10.050 -11.807 -34.825 1.00 49.88 107 ARG A C 1
ATOM 768 O O . ARG A 1 107 ? 9.436 -11.666 -35.876 1.00 49.88 107 ARG A O 1
ATOM 775 N N . THR A 1 108 ? 9.431 -12.176 -33.708 1.00 50.84 108 THR A N 1
ATOM 776 C CA . THR A 1 108 ? 7.993 -12.436 -33.620 1.00 50.84 108 THR A CA 1
ATOM 777 C C . THR A 1 108 ? 7.363 -11.413 -32.687 1.00 50.84 108 THR A C 1
ATOM 779 O O . THR A 1 108 ? 7.352 -11.574 -31.468 1.00 50.84 108 THR A O 1
ATOM 782 N N . ALA A 1 109 ? 6.850 -10.333 -33.275 1.00 42.72 109 ALA A N 1
ATOM 783 C CA . ALA A 1 109 ? 6.043 -9.347 -32.576 1.00 42.72 109 ALA A CA 1
ATOM 784 C C . ALA A 1 109 ? 4.675 -9.955 -32.232 1.00 42.72 109 ALA A C 1
ATOM 786 O O . ALA A 1 109 ? 3.720 -9.851 -33.002 1.00 42.72 109 ALA A O 1
ATOM 787 N N . THR A 1 110 ? 4.550 -10.569 -31.059 1.00 50.19 110 THR A N 1
ATOM 788 C CA . THR A 1 110 ? 3.229 -10.733 -30.448 1.00 50.19 110 THR A CA 1
ATOM 789 C C . THR A 1 110 ? 2.810 -9.349 -29.971 1.00 50.19 110 THR A C 1
ATOM 791 O O . THR A 1 110 ? 3.453 -8.797 -29.082 1.00 50.19 110 THR A O 1
ATOM 794 N N . ARG A 1 111 ? 1.789 -8.750 -30.602 1.00 41.53 111 ARG A N 1
ATOM 795 C CA . ARG A 1 111 ? 1.253 -7.433 -30.214 1.00 41.53 111 ARG A CA 1
ATOM 796 C C . ARG A 1 111 ? 0.973 -7.437 -28.707 1.00 41.53 111 ARG A C 1
ATOM 798 O O . ARG A 1 111 ? 0.052 -8.143 -28.296 1.00 41.53 111 ARG A O 1
ATOM 805 N N . PRO A 1 112 ? 1.703 -6.666 -27.882 1.00 42.03 112 PRO A N 1
ATOM 806 C CA . PRO A 1 112 ? 1.268 -6.472 -26.515 1.00 42.03 112 PRO A CA 1
ATOM 807 C C . PRO A 1 112 ? -0.046 -5.693 -26.579 1.00 42.03 112 PRO A C 1
ATOM 809 O O . PRO A 1 112 ? -0.137 -4.653 -27.238 1.00 42.03 112 PRO A O 1
ATOM 812 N N . THR A 1 113 ? -1.089 -6.205 -25.932 1.00 41.53 113 THR A N 1
ATOM 813 C CA . THR A 1 113 ? -2.292 -5.415 -25.669 1.00 41.53 113 THR A CA 1
ATOM 814 C C . THR A 1 113 ? -1.891 -4.324 -24.683 1.00 41.53 113 THR A C 1
ATOM 816 O O . THR A 1 113 ? -1.828 -4.541 -23.477 1.00 41.53 113 THR A O 1
ATOM 819 N N . ILE A 1 114 ? -1.527 -3.159 -25.214 1.00 41.56 114 ILE A N 1
ATOM 820 C CA . ILE A 1 114 ? -1.160 -1.985 -24.427 1.00 41.56 114 ILE A CA 1
ATOM 821 C C . ILE A 1 114 ? -2.451 -1.407 -23.847 1.00 41.56 114 ILE A C 1
ATOM 823 O O . ILE A 1 114 ? -3.219 -0.749 -24.550 1.00 41.56 114 ILE A O 1
ATOM 827 N N . ALA A 1 115 ? -2.695 -1.645 -22.560 1.00 39.47 115 ALA A N 1
ATOM 828 C CA . ALA A 1 115 ? -3.66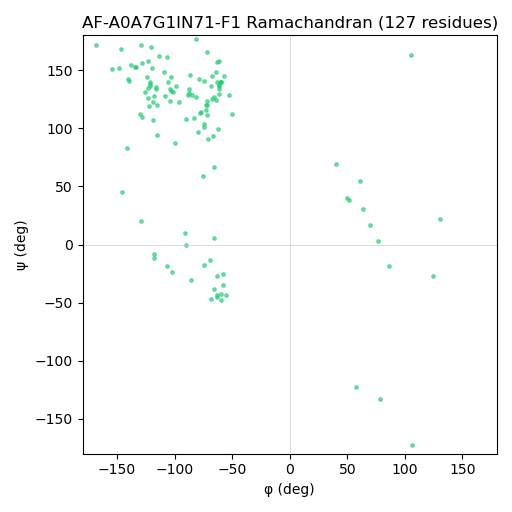4 -0.861 -21.809 1.00 39.47 115 ALA A CA 1
ATOM 829 C C . ALA A 1 115 ? -3.062 0.534 -21.572 1.00 39.47 115 ALA A C 1
ATOM 831 O O . ALA A 1 115 ? -1.981 0.668 -20.999 1.00 39.47 115 ALA A O 1
ATOM 832 N N . ARG A 1 116 ? -3.727 1.584 -22.072 1.00 27.78 116 ARG A N 1
ATOM 833 C CA . ARG A 1 116 ? -3.313 2.975 -21.833 1.00 27.78 116 ARG A CA 1
ATOM 834 C C . ARG A 1 116 ? -3.360 3.277 -20.336 1.00 27.78 116 ARG A C 1
ATOM 836 O O . ARG A 1 116 ? -4.317 2.932 -19.653 1.00 27.78 116 ARG A O 1
ATOM 843 N N . ALA A 1 117 ? -2.332 3.969 -19.871 1.00 34.66 117 ALA A N 1
ATOM 844 C CA . ALA A 1 117 ? -1.948 4.018 -18.475 1.00 34.66 117 ALA A CA 1
ATOM 845 C C . ALA A 1 117 ? -1.862 5.486 -18.003 1.00 34.66 117 ALA A C 1
ATOM 847 O O . ALA A 1 117 ? -1.258 6.313 -18.689 1.00 34.66 117 ALA A O 1
ATOM 848 N N . ARG A 1 118 ? -2.480 5.834 -16.863 1.00 33.41 118 ARG A N 1
ATOM 849 C CA . ARG A 1 118 ? -2.382 7.160 -16.209 1.00 33.41 118 ARG A CA 1
ATOM 850 C C . ARG A 1 118 ? -2.043 6.986 -14.730 1.00 33.41 118 ARG A C 1
ATOM 852 O O . ARG A 1 118 ? -2.882 6.494 -13.988 1.00 33.41 118 ARG A O 1
ATOM 859 N N . SER A 1 119 ? -0.852 7.395 -14.292 1.00 36.81 119 SER A N 1
ATOM 860 C CA . SER A 1 119 ? -0.494 7.480 -12.868 1.00 36.81 119 SER A CA 1
ATOM 861 C C . SER A 1 119 ? -1.408 8.473 -12.146 1.00 36.81 119 SER A C 1
ATOM 863 O O . SER A 1 119 ? -1.589 9.600 -12.604 1.00 36.81 119 SER A O 1
ATOM 865 N N . THR A 1 120 ? -1.998 8.047 -11.027 1.00 43.72 120 THR A N 1
ATOM 866 C CA . THR A 1 120 ? -2.919 8.879 -10.244 1.00 43.72 120 THR A CA 1
ATOM 867 C C . THR A 1 120 ? -2.348 9.089 -8.850 1.00 43.72 120 THR A C 1
ATOM 869 O O . THR A 1 120 ? -2.331 8.176 -8.029 1.00 43.72 120 THR A O 1
ATOM 872 N N . THR A 1 121 ? -1.869 10.302 -8.586 1.00 43.22 121 THR A N 1
ATOM 873 C CA . THR A 1 121 ? -1.629 10.774 -7.219 1.00 43.22 121 THR A CA 1
ATOM 874 C C . THR A 1 121 ? -2.987 11.032 -6.581 1.00 43.22 121 THR A C 1
ATOM 876 O O . THR A 1 121 ? -3.765 11.833 -7.101 1.00 43.22 121 THR A O 1
ATOM 879 N N . TRP A 1 122 ? -3.294 10.345 -5.480 1.00 41.06 122 TRP A N 1
ATOM 880 C CA . TRP A 1 122 ? -4.568 10.543 -4.798 1.00 41.06 122 TRP A CA 1
ATOM 881 C C . TRP A 1 122 ? -4.479 11.754 -3.866 1.00 41.06 122 TRP A C 1
ATOM 883 O O . TRP A 1 122 ? -3.793 11.727 -2.844 1.00 41.06 122 TRP A O 1
ATOM 893 N N . TYR A 1 123 ? -5.167 12.828 -4.246 1.00 40.06 123 TYR A N 1
ATOM 894 C CA . TYR A 1 123 ? -5.365 14.018 -3.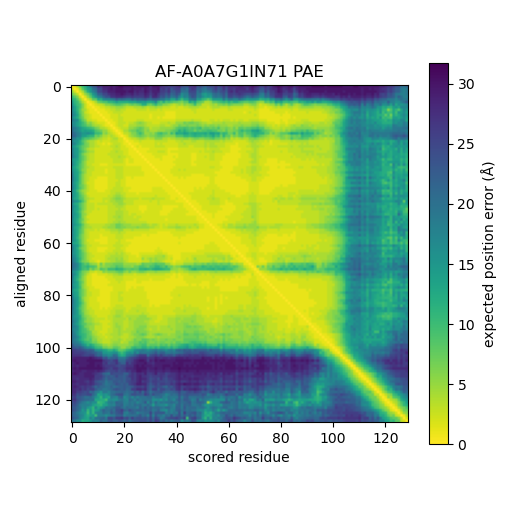425 1.00 40.06 123 TYR A CA 1
ATOM 895 C C . TYR A 1 123 ? -6.752 13.941 -2.793 1.00 40.06 123 TYR A C 1
ATOM 897 O O . TYR A 1 123 ? -7.733 14.424 -3.351 1.00 40.06 123 TYR A O 1
ATOM 905 N N . GLY A 1 124 ? -6.857 13.300 -1.637 1.00 39.16 124 GLY A N 1
ATOM 906 C CA . GLY A 1 124 ? -8.110 13.251 -0.899 1.00 39.16 124 GLY A CA 1
ATOM 907 C C . GLY A 1 124 ? -7.915 12.705 0.511 1.00 39.16 124 GLY A C 1
ATOM 908 O O . GLY A 1 124 ? -6.823 12.247 0.857 1.00 39.16 124 GLY A O 1
ATOM 909 N N . PRO A 1 125 ? -8.959 12.762 1.351 1.00 37.25 125 PRO A N 1
ATOM 910 C CA . PRO A 1 125 ? -8.809 12.456 2.757 1.00 37.25 125 PRO A CA 1
ATOM 911 C C . PRO A 1 125 ? -8.605 10.962 3.029 1.00 37.25 125 PRO A C 1
ATOM 913 O O . PRO A 1 125 ? -9.504 10.150 2.824 1.00 37.25 125 PRO A O 1
ATOM 916 N N . CYS A 1 126 ? -7.431 10.602 3.552 1.00 46.16 126 CYS A N 1
ATOM 917 C CA . CYS A 1 126 ? -7.258 9.383 4.340 1.00 46.16 126 CYS A CA 1
ATOM 918 C C . CYS A 1 126 ? -7.770 9.649 5.761 1.00 46.16 126 CYS A C 1
ATOM 920 O O . CYS A 1 126 ? -7.073 10.262 6.574 1.00 46.16 126 CYS A O 1
ATOM 922 N N . GLY A 1 127 ? -9.018 9.257 6.025 1.00 40.91 127 GLY A N 1
ATOM 923 C CA . GLY A 1 127 ? -9.672 9.400 7.327 1.00 40.91 127 GLY A CA 1
ATOM 924 C C . GLY A 1 127 ? -9.300 8.296 8.324 1.00 40.91 127 GLY A C 1
ATOM 925 O O . GLY A 1 127 ? -8.573 7.358 8.020 1.00 40.91 127 GLY A O 1
ATOM 926 N N . LEU A 1 128 ? -9.811 8.403 9.545 1.00 37.97 128 LEU A N 1
ATOM 927 C CA . LEU A 1 128 ? -9.737 7.375 10.587 1.00 37.97 128 LEU A CA 1
ATOM 928 C C . LEU A 1 128 ? -11.170 7.017 10.997 1.00 37.97 128 LEU A C 1
ATOM 930 O O . LEU A 1 128 ? -12.009 7.911 11.118 1.00 37.97 128 LEU A O 1
ATOM 934 N N . ARG A 1 129 ? -11.433 5.731 11.223 1.00 38.16 129 ARG A N 1
ATOM 935 C CA . ARG A 1 129 ? -12.516 5.238 12.079 1.00 38.16 129 ARG A CA 1
ATOM 936 C C . ARG A 1 129 ? -11.933 4.192 13.007 1.00 38.16 129 ARG A C 1
ATOM 938 O O . ARG A 1 129 ? -11.019 3.481 12.531 1.00 38.16 129 ARG A O 1
#

Radius of gyration: 16.25 Å; Cα contacts (8 Å, |Δi|>4): 251; chains: 1; bounding box: 31×30×59 Å

pLDDT: mean 78.77, std 22.04, range [27.78, 98.44]

Organism: Mycobacterium kansasii (NCBI:txid1768)